Protein AF-A0A832M386-F1 (afdb_monomer_lite)

Foldseek 3Di:
DDPCVVVVVVVVVVVVVVVCCVVVVCPVVDDDDPVRVVVQLLVLLHAPVPQDPPDDDDPVSVCVSNHRDPPHDPVSSVVRVVVDDD

pLDDT: mean 88.78, std 9.74, range [48.44, 97.56]

Structure (mmCIF, N/CA/C/O backbone):
data_AF-A0A832M386-F1
#
_entry.id   AF-A0A832M386-F1
#
loop_
_atom_site.group_PDB
_atom_site.id
_atom_site.type_symbol
_atom_site.label_atom_id
_atom_site.label_alt_id
_atom_site.label_comp_id
_atom_site.label_asym_id
_atom_site.label_entity_id
_atom_site.label_seq_id
_atom_site.pdbx_PDB_ins_code
_atom_site.Cartn_x
_atom_site.Cartn_y
_atom_site.Cartn_z
_atom_site.occupancy
_atom_site.B_iso_or_equiv
_atom_site.auth_seq_id
_atom_site.auth_comp_id
_atom_site.auth_asym_id
_atom_site.auth_atom_id
_atom_site.pdbx_PDB_model_num
ATOM 1 N N . MET A 1 1 ? 40.320 -15.789 -31.446 1.00 48.44 1 MET A N 1
ATOM 2 C CA . MET A 1 1 ? 39.320 -15.959 -30.368 1.00 48.44 1 MET A CA 1
ATOM 3 C C . MET A 1 1 ? 39.104 -14.599 -29.697 1.00 48.44 1 MET A C 1
ATOM 5 O O . MET A 1 1 ? 39.624 -14.383 -28.618 1.00 48.44 1 MET A O 1
ATOM 9 N N . CYS A 1 2 ? 38.493 -13.618 -30.385 1.00 54.34 2 CYS A N 1
ATOM 10 C CA . CYS A 1 2 ? 38.372 -12.243 -29.854 1.00 54.34 2 CYS A CA 1
ATOM 11 C C . CYS A 1 2 ? 37.379 -11.356 -30.650 1.00 54.34 2 CYS A C 1
ATOM 13 O O . CYS A 1 2 ? 37.753 -10.279 -31.100 1.00 54.34 2 CYS A O 1
ATOM 15 N N . LEU A 1 3 ? 36.141 -11.805 -30.919 1.00 55.34 3 LEU A N 1
ATOM 16 C CA . LEU A 1 3 ? 35.165 -10.953 -31.634 1.00 55.34 3 LEU A CA 1
ATOM 17 C C . LEU A 1 3 ? 33.683 -11.275 -31.350 1.00 55.34 3 LEU A C 1
ATOM 19 O O . LEU A 1 3 ? 32.872 -11.308 -32.265 1.00 55.34 3 LEU A O 1
ATOM 23 N N . THR A 1 4 ? 33.303 -11.545 -30.097 1.00 60.16 4 THR A N 1
ATOM 24 C CA . THR A 1 4 ? 31.881 -11.786 -29.744 1.00 60.16 4 THR A CA 1
ATOM 25 C C . THR A 1 4 ? 31.380 -10.971 -28.547 1.00 60.16 4 THR A C 1
ATOM 27 O O . THR A 1 4 ? 30.189 -10.686 -28.449 1.00 60.16 4 THR A O 1
ATOM 30 N N . HIS A 1 5 ? 32.276 -10.488 -27.680 1.00 65.44 5 HIS A N 1
ATOM 31 C CA . HIS A 1 5 ? 31.933 -9.747 -26.460 1.00 65.44 5 HIS A CA 1
ATOM 32 C C . HIS A 1 5 ? 31.053 -8.487 -26.659 1.00 65.44 5 HIS A C 1
ATOM 34 O O . HIS A 1 5 ? 30.109 -8.311 -25.885 1.00 65.44 5 HIS A O 1
ATOM 40 N N . PRO A 1 6 ? 31.281 -7.607 -27.660 1.00 78.00 6 PRO A N 1
ATOM 41 C CA . PRO A 1 6 ? 30.439 -6.420 -27.825 1.00 78.00 6 PRO A CA 1
ATOM 42 C C . PRO A 1 6 ? 29.056 -6.762 -28.396 1.00 78.00 6 PRO A C 1
ATOM 44 O O . PRO A 1 6 ? 28.074 -6.126 -28.029 1.00 78.00 6 PRO A O 1
ATOM 47 N N . MET A 1 7 ? 28.948 -7.795 -29.240 1.00 85.38 7 MET A N 1
ATOM 48 C CA . MET A 1 7 ? 27.669 -8.199 -29.835 1.00 85.38 7 MET A CA 1
ATOM 49 C C . MET A 1 7 ? 26.707 -8.780 -28.800 1.00 85.38 7 MET A C 1
ATOM 51 O O . MET A 1 7 ? 25.522 -8.456 -28.820 1.00 85.38 7 MET A O 1
ATOM 55 N N . HIS A 1 8 ? 27.209 -9.591 -27.865 1.00 89.62 8 HIS A N 1
ATOM 56 C CA . HIS A 1 8 ? 26.390 -10.113 -26.768 1.00 89.62 8 HIS A CA 1
ATOM 57 C C . HIS A 1 8 ? 25.870 -8.998 -25.861 1.00 89.62 8 HIS A C 1
ATOM 59 O O . HIS A 1 8 ? 24.715 -9.036 -25.447 1.00 89.62 8 HIS A O 1
ATOM 65 N N . LEU A 1 9 ? 26.699 -7.985 -25.598 1.00 91.75 9 LEU A N 1
ATOM 66 C CA . LEU A 1 9 ? 26.312 -6.839 -24.783 1.00 91.75 9 LEU A CA 1
ATOM 67 C C . LEU A 1 9 ? 25.258 -5.977 -25.488 1.00 91.75 9 LEU A C 1
ATOM 69 O O . LEU A 1 9 ? 24.265 -5.613 -24.869 1.00 91.75 9 LEU A O 1
ATOM 73 N N . VAL A 1 10 ? 25.418 -5.712 -26.787 1.00 94.50 10 VAL A N 1
ATOM 74 C CA . VAL A 1 10 ? 24.411 -4.991 -27.587 1.00 94.50 10 VAL A CA 1
ATOM 75 C C . VAL A 1 10 ? 23.090 -5.754 -27.621 1.00 94.50 10 VAL A C 1
ATOM 77 O O . VAL A 1 10 ? 22.038 -5.163 -27.391 1.00 94.50 10 VAL A O 1
ATOM 80 N N . LEU A 1 11 ? 23.132 -7.068 -27.847 1.00 94.62 11 LEU A N 1
ATOM 81 C CA . LEU A 1 11 ? 21.934 -7.902 -27.841 1.00 94.62 11 LEU A CA 1
ATOM 82 C C . LEU A 1 11 ? 21.241 -7.881 -26.471 1.00 94.62 11 LEU A C 1
ATOM 84 O O . LEU A 1 11 ? 20.022 -7.752 -26.404 1.00 94.62 11 LEU A O 1
ATOM 88 N N . LEU A 1 12 ? 22.010 -7.961 -25.382 1.00 95.75 12 LEU A N 1
ATOM 89 C CA . LEU A 1 12 ? 21.485 -7.858 -24.021 1.00 95.75 12 LEU A CA 1
ATOM 90 C C . LEU A 1 12 ? 20.828 -6.496 -23.779 1.00 95.75 12 LEU A C 1
ATOM 92 O O . LEU A 1 12 ? 19.717 -6.450 -23.261 1.00 95.75 12 LEU A O 1
ATOM 96 N N . LEU A 1 13 ? 21.465 -5.398 -24.193 1.00 97.25 13 LEU A N 1
ATOM 97 C CA . LEU A 1 13 ? 20.896 -4.055 -24.062 1.00 97.25 13 LEU A CA 1
ATOM 98 C C . LEU A 1 13 ? 19.602 -3.897 -24.863 1.00 97.25 13 LEU A C 1
ATOM 100 O O . LEU A 1 13 ? 18.653 -3.304 -24.357 1.00 97.25 13 LEU A O 1
ATOM 104 N N . ILE A 1 14 ? 19.533 -4.462 -26.072 1.00 97.50 14 ILE A N 1
ATOM 105 C CA . ILE A 1 14 ? 18.303 -4.483 -26.874 1.00 97.50 14 ILE A CA 1
ATOM 106 C C . ILE A 1 14 ? 17.194 -5.222 -26.118 1.00 97.50 14 ILE A C 1
ATOM 108 O O . ILE A 1 14 ? 16.092 -4.695 -25.986 1.00 97.50 14 ILE A O 1
ATOM 112 N N . TRP A 1 15 ? 17.476 -6.404 -25.566 1.00 97.56 15 TRP A N 1
ATOM 113 C CA . TRP A 1 15 ? 16.483 -7.159 -24.799 1.00 97.56 15 TRP A CA 1
ATOM 114 C C . TRP A 1 15 ? 16.045 -6.448 -23.521 1.00 97.56 15 TRP A C 1
ATOM 116 O O . TRP A 1 15 ? 14.852 -6.430 -23.222 1.00 97.56 15 TRP A O 1
ATOM 126 N N . VAL A 1 16 ? 16.972 -5.818 -22.796 1.00 97.00 16 VAL A N 1
ATOM 127 C CA . VAL A 1 16 ? 16.650 -4.996 -21.620 1.00 97.00 16 VAL A CA 1
ATOM 128 C C . VAL A 1 16 ? 15.771 -3.816 -22.019 1.00 97.00 16 VAL A C 1
ATOM 130 O O . VAL A 1 16 ? 14.780 -3.557 -21.344 1.00 97.00 16 VAL A O 1
ATOM 133 N N . ALA A 1 17 ? 16.078 -3.134 -23.123 1.00 96.94 17 ALA A N 1
ATOM 134 C CA . ALA A 1 17 ? 15.283 -2.012 -23.610 1.00 96.94 17 ALA A CA 1
ATOM 135 C C . ALA A 1 17 ? 13.868 -2.446 -24.020 1.00 96.94 17 ALA A C 1
ATOM 137 O O . ALA A 1 17 ? 12.904 -1.780 -23.653 1.00 96.94 17 ALA A O 1
ATOM 138 N N . ILE A 1 18 ? 13.722 -3.579 -24.716 1.00 96.44 18 ILE A N 1
ATOM 139 C CA . ILE A 1 18 ? 12.412 -4.144 -25.076 1.00 96.44 18 ILE A CA 1
ATOM 140 C C . ILE A 1 18 ? 11.630 -4.534 -23.818 1.00 96.44 18 ILE A C 1
ATOM 142 O O . ILE A 1 18 ? 10.469 -4.159 -23.677 1.00 96.44 18 ILE A O 1
ATOM 146 N N . ALA A 1 19 ? 12.255 -5.253 -22.882 1.00 92.56 19 ALA A N 1
ATOM 147 C CA . ALA A 1 19 ? 11.613 -5.664 -21.637 1.00 92.56 19 ALA A CA 1
ATOM 148 C C . ALA A 1 19 ? 11.213 -4.458 -20.778 1.00 92.56 19 ALA A C 1
ATOM 150 O O . ALA A 1 19 ? 10.120 -4.446 -20.222 1.00 92.56 19 ALA A O 1
ATOM 151 N N . ALA A 1 20 ? 12.062 -3.431 -20.705 1.00 93.56 20 ALA A N 1
ATOM 152 C CA . ALA A 1 20 ? 11.760 -2.176 -20.035 1.00 93.56 20 ALA A CA 1
ATOM 153 C C . ALA A 1 20 ? 10.593 -1.463 -20.721 1.00 93.56 20 ALA A C 1
ATOM 155 O O . ALA A 1 20 ? 9.643 -1.096 -20.042 1.00 93.56 20 ALA A O 1
ATOM 156 N N . ALA A 1 21 ? 10.611 -1.327 -22.049 1.00 93.44 21 ALA A N 1
ATOM 157 C CA . ALA A 1 21 ? 9.514 -0.723 -22.795 1.00 93.44 21 ALA A CA 1
ATOM 158 C C . ALA A 1 21 ? 8.195 -1.452 -22.513 1.00 93.44 21 ALA A C 1
ATOM 160 O O . ALA A 1 21 ? 7.256 -0.815 -22.062 1.00 93.44 21 ALA A O 1
ATOM 161 N N . LEU A 1 22 ? 8.152 -2.780 -22.646 1.00 89.88 22 LEU A N 1
ATOM 162 C CA . LEU A 1 22 ? 6.964 -3.586 -22.335 1.00 89.88 22 LEU A CA 1
ATOM 163 C C . LEU A 1 22 ? 6.542 -3.487 -20.862 1.00 89.88 22 LEU A C 1
ATOM 165 O O . LEU A 1 22 ? 5.352 -3.448 -20.554 1.00 89.88 22 LEU A O 1
ATOM 169 N N . ARG A 1 23 ? 7.506 -3.457 -19.932 1.00 87.50 23 ARG A N 1
ATOM 170 C CA . ARG A 1 23 ? 7.239 -3.346 -18.494 1.00 87.50 23 ARG A CA 1
ATOM 171 C C . ARG A 1 23 ? 6.645 -1.992 -18.153 1.00 87.50 23 ARG A C 1
ATOM 173 O O . ARG A 1 23 ? 5.741 -1.988 -17.325 1.00 87.50 23 ARG A O 1
ATOM 180 N N . PHE A 1 24 ? 7.184 -0.916 -18.734 1.00 88.75 24 PHE A N 1
ATOM 181 C CA . PHE A 1 24 ? 6.868 0.483 -18.444 1.00 88.75 24 PHE A CA 1
ATOM 182 C C . PHE A 1 24 ? 5.700 1.036 -19.269 1.00 88.75 24 PHE A C 1
ATOM 184 O O . PHE A 1 24 ? 5.041 1.977 -18.826 1.00 88.75 24 PHE A O 1
ATOM 191 N N . THR A 1 25 ? 5.373 0.433 -20.415 1.00 88.75 25 THR A N 1
ATOM 192 C CA . THR A 1 25 ? 4.110 0.704 -21.107 1.00 88.75 25 THR A CA 1
ATOM 193 C C . THR A 1 25 ? 2.950 0.263 -20.225 1.00 88.75 25 THR A C 1
ATOM 195 O O . THR A 1 25 ? 2.906 -0.876 -19.764 1.00 88.75 25 THR A O 1
ATOM 198 N N . ASN A 1 26 ? 2.003 1.170 -20.001 1.00 76.94 26 ASN A N 1
ATOM 199 C CA . ASN A 1 26 ? 0.798 0.927 -19.214 1.00 76.94 26 ASN A CA 1
ATOM 200 C C . ASN A 1 26 ? 0.994 0.672 -17.711 1.00 76.94 26 ASN A C 1
ATOM 202 O O . ASN A 1 26 ? 0.211 -0.038 -17.086 1.00 76.94 26 ASN A O 1
ATOM 206 N N . LEU A 1 27 ? 2.023 1.274 -17.100 1.00 72.25 27 L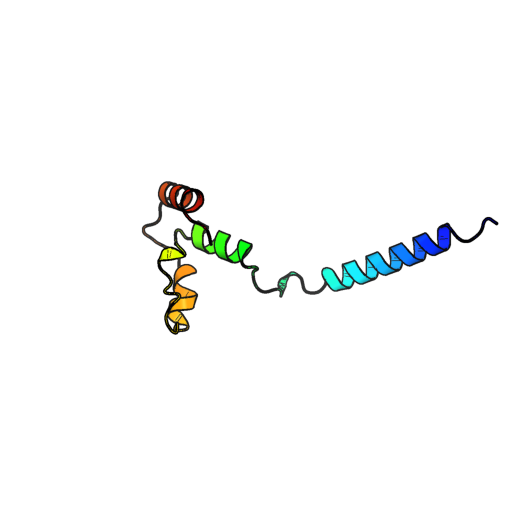EU A N 1
ATOM 207 C CA . LEU A 1 27 ? 2.201 1.223 -15.642 1.00 72.25 27 LEU A CA 1
ATOM 208 C C . LEU A 1 27 ? 1.011 1.789 -14.868 1.00 72.25 27 LEU A C 1
ATOM 210 O O . LEU A 1 27 ? 0.648 1.221 -13.846 1.00 72.25 27 LEU A O 1
ATOM 214 N N . ALA A 1 28 ? 0.432 2.885 -15.362 1.00 72.69 28 ALA A N 1
ATOM 215 C CA . ALA A 1 28 ? -0.670 3.585 -14.707 1.00 72.69 28 ALA A CA 1
ATOM 216 C C . ALA A 1 28 ? -1.989 2.793 -14.724 1.00 72.69 28 ALA A C 1
ATOM 218 O O . ALA A 1 28 ? -2.826 2.995 -13.855 1.00 72.69 28 ALA A O 1
ATOM 219 N N . ASP A 1 29 ? -2.147 1.869 -15.674 1.00 80.12 29 ASP A N 1
ATOM 220 C CA . ASP A 1 29 ? -3.365 1.070 -15.842 1.00 80.12 29 ASP A CA 1
ATOM 221 C C . ASP A 1 29 ? -3.338 -0.229 -15.027 1.00 80.12 29 ASP A C 1
ATOM 223 O O . ASP A 1 29 ? -4.266 -1.041 -15.098 1.00 80.12 29 ASP A O 1
ATOM 227 N N . LYS A 1 30 ? -2.264 -0.477 -14.270 1.00 80.12 30 LYS A N 1
ATOM 228 C CA . LYS A 1 30 ? -2.222 -1.644 -13.394 1.00 80.12 30 LYS A CA 1
ATOM 229 C C . LYS A 1 30 ? -3.178 -1.420 -12.223 1.00 80.12 30 LYS A C 1
ATOM 231 O O . LYS A 1 30 ? -3.110 -0.370 -11.586 1.00 80.12 30 LYS A O 1
ATOM 236 N N . PRO A 1 31 ? -4.053 -2.393 -11.917 1.00 82.25 31 PRO A N 1
ATOM 237 C CA . PRO A 1 31 ? -4.836 -2.331 -10.693 1.00 82.25 31 PRO A CA 1
ATOM 238 C C . PRO A 1 31 ? -3.887 -2.311 -9.492 1.00 82.25 31 PRO A C 1
ATOM 240 O O . PRO A 1 31 ? -2.792 -2.880 -9.567 1.00 82.25 31 PRO A O 1
ATOM 243 N N . LEU A 1 32 ? -4.326 -1.687 -8.397 1.00 84.62 32 LEU A N 1
ATOM 244 C CA . LEU A 1 32 ? -3.547 -1.646 -7.163 1.00 84.62 32 LEU A CA 1
ATOM 245 C C . LEU A 1 32 ? -3.144 -3.054 -6.731 1.00 84.62 32 LEU A C 1
ATOM 247 O O . LEU A 1 32 ? -3.965 -3.978 -6.724 1.00 84.62 32 LEU A O 1
ATOM 251 N N . TRP A 1 33 ? -1.883 -3.203 -6.344 1.00 87.31 33 TRP A N 1
ATOM 252 C CA . TRP A 1 33 ? -1.430 -4.415 -5.671 1.00 87.31 33 TRP A CA 1
ATOM 253 C C . TRP A 1 33 ? -1.938 -4.467 -4.225 1.00 87.31 33 TRP A C 1
ATOM 255 O O . TRP A 1 33 ? -2.371 -3.465 -3.658 1.00 87.31 33 TRP A O 1
ATOM 265 N N . ALA A 1 34 ? -1.940 -5.661 -3.626 1.00 88.12 34 ALA A N 1
ATOM 266 C CA . ALA A 1 34 ? -2.506 -5.883 -2.292 1.00 88.12 34 ALA A CA 1
ATOM 267 C C . ALA A 1 34 ? -1.794 -5.070 -1.188 1.00 88.12 34 ALA A C 1
ATOM 269 O O . ALA A 1 34 ? -2.419 -4.636 -0.221 1.00 88.12 34 ALA A O 1
ATOM 270 N N . ASP A 1 35 ? -0.500 -4.805 -1.345 1.00 90.44 35 ASP A N 1
ATOM 271 C CA . ASP A 1 35 ? 0.293 -3.948 -0.461 1.00 90.44 35 ASP A CA 1
ATOM 272 C C . ASP A 1 35 ? -0.065 -2.457 -0.611 1.00 90.44 35 ASP A C 1
ATOM 274 O O . ASP A 1 35 ? -0.215 -1.743 0.383 1.00 90.44 35 ASP A O 1
ATOM 278 N N . GLU A 1 36 ? -0.300 -1.983 -1.833 1.00 91.38 36 GLU A N 1
ATOM 279 C CA . GLU A 1 36 ? -0.801 -0.623 -2.082 1.00 91.38 36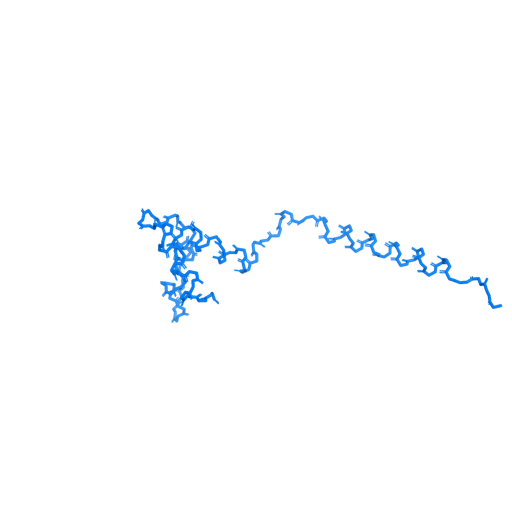 GLU A CA 1
ATOM 280 C C . GLU A 1 36 ? -2.236 -0.454 -1.557 1.00 91.38 36 GLU A C 1
ATOM 282 O O . GLU A 1 36 ? -2.564 0.544 -0.909 1.00 91.38 36 GLU A O 1
ATOM 287 N N . PHE A 1 37 ? -3.084 -1.460 -1.778 1.00 90.75 37 PHE A N 1
ATOM 288 C CA . PHE A 1 37 ? -4.458 -1.500 -1.286 1.00 90.75 37 PHE A CA 1
ATOM 289 C C . PHE A 1 37 ? -4.514 -1.486 0.245 1.00 90.75 37 PHE A C 1
ATOM 291 O O . PHE A 1 37 ? -5.250 -0.692 0.830 1.00 90.75 37 PHE A O 1
ATOM 298 N N . SER A 1 38 ? -3.702 -2.311 0.910 1.00 91.56 38 SER A N 1
ATOM 299 C CA . SER A 1 38 ? -3.620 -2.328 2.374 1.00 91.56 38 SER A CA 1
ATOM 300 C C . SER A 1 38 ? -3.110 -1.011 2.942 1.00 91.56 38 SER A C 1
ATOM 302 O O . SER A 1 38 ? -3.702 -0.484 3.886 1.00 91.56 38 SER A O 1
ATOM 304 N N . THR A 1 39 ? -2.098 -0.415 2.309 1.00 93.38 39 THR A N 1
ATOM 305 C CA . THR A 1 39 ? -1.603 0.917 2.673 1.00 93.38 39 THR A CA 1
ATOM 306 C C . THR A 1 39 ? -2.713 1.966 2.605 1.00 93.38 39 THR A C 1
ATOM 308 O O . THR A 1 39 ? -2.851 2.765 3.536 1.00 93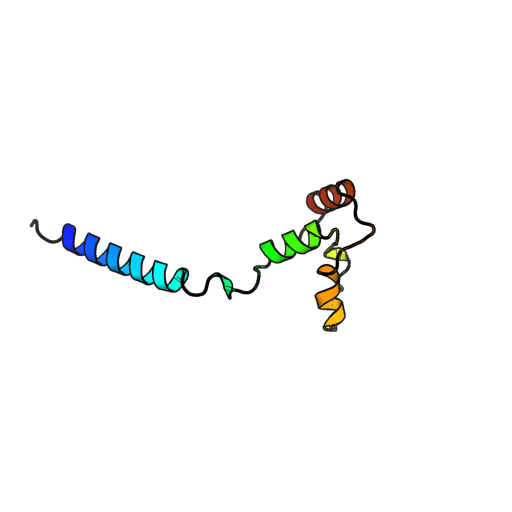.38 39 THR A O 1
ATOM 311 N N . LEU A 1 40 ? -3.538 1.959 1.552 1.00 94.19 40 LEU A N 1
ATOM 312 C CA . LEU A 1 40 ? -4.684 2.866 1.447 1.00 94.19 40 LEU A CA 1
ATOM 313 C C . LEU A 1 40 ? -5.716 2.630 2.551 1.00 94.19 40 LEU A C 1
ATOM 315 O O . LEU A 1 40 ? -6.112 3.588 3.211 1.00 94.19 40 LEU A O 1
ATOM 319 N N . VAL A 1 41 ? -6.129 1.382 2.784 1.00 94.69 41 VAL A N 1
ATOM 320 C CA . VAL A 1 41 ? -7.140 1.046 3.804 1.00 94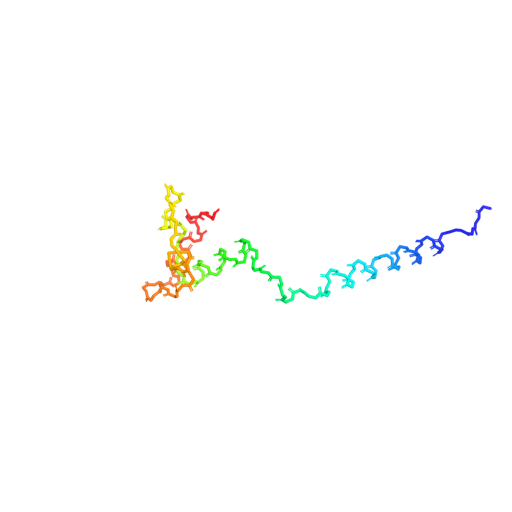.69 41 VAL A CA 1
ATOM 321 C C . VAL A 1 41 ? -6.695 1.504 5.196 1.00 94.69 41 VAL A C 1
ATOM 323 O O . VAL A 1 41 ? -7.465 2.166 5.898 1.00 94.69 41 VAL A O 1
ATOM 326 N N . PHE A 1 42 ? -5.442 1.243 5.580 1.00 95.12 42 PHE A N 1
ATOM 327 C CA . PHE A 1 42 ? -4.914 1.719 6.861 1.00 95.12 42 PHE A CA 1
ATOM 328 C C . PHE A 1 42 ? -4.768 3.245 6.903 1.00 95.12 42 PHE A C 1
ATOM 330 O O . PHE A 1 42 ? -5.105 3.855 7.917 1.00 95.12 42 PHE A O 1
ATOM 337 N N . SER A 1 43 ? -4.338 3.886 5.809 1.00 94.56 43 SER A N 1
ATOM 338 C CA . SER A 1 43 ? -4.222 5.354 5.728 1.00 94.56 43 SER A CA 1
ATOM 339 C C . SER A 1 43 ? -5.573 6.062 5.846 1.00 94.56 43 SER A C 1
ATOM 341 O O . SER A 1 43 ? -5.656 7.157 6.398 1.00 94.56 43 SER A O 1
ATOM 343 N N . LEU A 1 44 ? -6.643 5.421 5.374 1.00 96.00 44 LEU A N 1
ATOM 344 C CA . LEU A 1 44 ? -8.026 5.866 5.552 1.00 96.00 44 LEU A CA 1
ATOM 345 C C . LEU A 1 44 ? -8.573 5.590 6.962 1.00 96.00 44 LEU A C 1
ATOM 347 O O . LEU A 1 44 ? -9.695 5.995 7.269 1.00 96.00 44 LEU A O 1
ATOM 351 N N . GLY A 1 45 ? -7.794 4.929 7.823 1.00 95.06 45 GLY A N 1
ATOM 352 C CA . GLY A 1 45 ? -8.157 4.633 9.206 1.00 95.06 45 GLY A CA 1
ATOM 353 C C . GLY A 1 45 ? -9.065 3.421 9.392 1.00 95.06 45 GLY A C 1
ATOM 354 O O . GLY A 1 45 ? -9.688 3.275 10.451 1.00 95.06 45 GLY A O 1
ATOM 355 N N . ASN A 1 46 ? -9.149 2.566 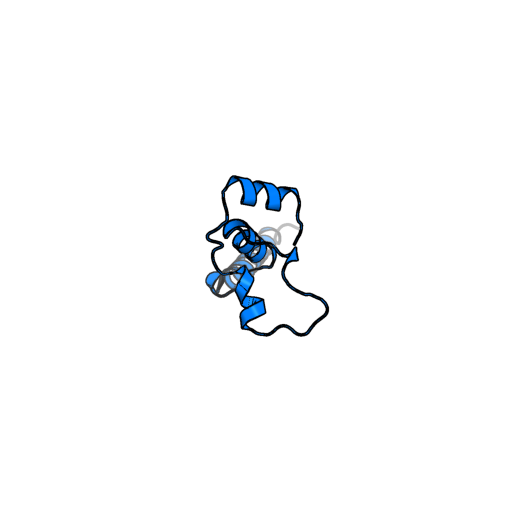8.376 1.00 95.56 46 ASN A N 1
ATOM 356 C CA . ASN A 1 46 ? -9.914 1.326 8.404 1.00 95.56 46 ASN A CA 1
ATOM 357 C C . ASN A 1 46 ? -9.050 0.136 8.846 1.00 95.56 46 ASN A C 1
ATOM 359 O O . ASN A 1 46 ? -7.853 0.263 9.100 1.00 95.56 46 ASN A O 1
ATOM 363 N N . SER A 1 47 ? -9.697 -1.020 8.979 1.00 92.88 47 SER A N 1
ATOM 364 C CA . SER A 1 47 ? -9.099 -2.294 9.374 1.00 92.88 47 SER A CA 1
ATOM 365 C C . SER A 1 47 ? -9.623 -3.410 8.481 1.00 92.88 47 SER A C 1
ATOM 367 O O . SER A 1 47 ? -10.767 -3.365 8.029 1.00 92.88 47 SER A O 1
ATOM 369 N N . PHE A 1 48 ? -8.793 -4.425 8.254 1.00 90.62 48 PHE A N 1
ATOM 370 C CA . PHE A 1 48 ? -9.191 -5.633 7.532 1.00 90.62 48 PHE A CA 1
ATOM 371 C C . PHE A 1 48 ? -9.950 -6.629 8.410 1.00 90.62 48 PHE A C 1
ATOM 373 O O . PHE A 1 48 ? -10.688 -7.459 7.890 1.00 90.62 48 PHE A O 1
ATOM 380 N N . LEU A 1 49 ? -9.860 -6.507 9.738 1.00 90.25 49 LEU A N 1
ATOM 381 C CA . LEU A 1 49 ? -10.552 -7.399 10.674 1.00 90.25 49 LEU A CA 1
ATOM 382 C C . LEU A 1 49 ? -12.079 -7.260 10.616 1.00 90.25 49 LEU A C 1
ATOM 384 O O . LEU A 1 49 ? -12.796 -8.119 11.123 1.00 90.25 49 LEU A O 1
ATOM 388 N N . THR A 1 50 ? -12.587 -6.175 10.028 1.00 84.81 50 THR A N 1
ATOM 389 C CA . THR A 1 50 ? -14.026 -5.940 9.889 1.00 84.81 50 THR A CA 1
ATOM 390 C C . THR A 1 50 ? -14.620 -6.537 8.618 1.00 84.81 50 THR A C 1
ATOM 392 O O . THR A 1 50 ? -15.845 -6.544 8.512 1.00 84.81 50 THR A O 1
ATOM 395 N N . VAL A 1 51 ? -13.812 -7.005 7.651 1.00 87.44 51 VAL A N 1
ATOM 396 C CA . VAL A 1 51 ? -14.361 -7.630 6.435 1.00 87.44 51 VAL A CA 1
ATOM 397 C C . VAL A 1 51 ? -14.610 -9.124 6.686 1.00 87.44 51 VAL A C 1
ATOM 399 O O . VAL A 1 51 ? -13.692 -9.844 7.082 1.00 87.44 51 VAL A O 1
ATOM 402 N N . PRO A 1 52 ? -15.846 -9.613 6.490 1.00 86.12 52 PRO A N 1
ATOM 403 C CA . PRO A 1 52 ? -16.180 -10.997 6.785 1.00 86.12 52 PRO A CA 1
ATOM 404 C C . PRO A 1 52 ? -15.677 -11.918 5.663 1.00 86.12 52 PRO A C 1
ATOM 406 O O . PRO A 1 52 ? -16.092 -11.799 4.514 1.00 86.12 52 PRO A O 1
ATOM 409 N N . LEU A 1 53 ? -14.768 -12.835 6.005 1.00 86.06 53 LEU A N 1
ATOM 410 C CA . LEU A 1 53 ? -14.103 -13.733 5.047 1.00 86.06 53 LEU A CA 1
ATOM 411 C C . LEU A 1 53 ? -14.890 -15.026 4.776 1.00 86.06 53 LEU A C 1
ATOM 413 O O . LEU A 1 53 ? -14.735 -15.632 3.719 1.00 86.06 53 LEU A O 1
ATOM 417 N N . ASP A 1 54 ? -15.757 -15.431 5.705 1.00 90.06 54 ASP A N 1
ATOM 418 C CA . ASP A 1 54 ? -16.456 -16.724 5.673 1.00 90.06 54 ASP A CA 1
ATOM 419 C C . ASP A 1 54 ? -17.853 -16.658 5.028 1.00 90.06 54 ASP A C 1
ATOM 421 O O . ASP A 1 54 ? -18.678 -17.559 5.197 1.00 90.06 54 ASP A O 1
ATOM 425 N N . GLN A 1 55 ? -18.150 -15.585 4.291 1.00 89.56 55 GLN A N 1
ATOM 426 C CA . GLN A 1 55 ? -19.439 -15.389 3.629 1.00 89.56 55 GLN A CA 1
ATOM 427 C C . GLN A 1 55 ? -19.290 -14.674 2.283 1.00 89.56 55 GLN A C 1
ATOM 429 O O . GLN A 1 55 ? -18.287 -14.021 2.006 1.00 89.56 55 GLN A O 1
ATOM 434 N N . GLY A 1 56 ? -20.310 -14.792 1.431 1.00 90.75 56 GLY A N 1
ATOM 435 C CA . GLY A 1 56 ? -20.364 -14.028 0.188 1.00 90.75 56 GLY A CA 1
ATOM 436 C C . GLY A 1 56 ? -20.471 -12.531 0.478 1.00 90.75 56 GLY A C 1
ATOM 437 O O . GLY A 1 56 ? -21.367 -12.117 1.209 1.00 90.75 56 GLY A O 1
ATOM 438 N N . LEU A 1 57 ? -19.574 -11.742 -0.114 1.00 89.94 57 LEU A N 1
ATOM 439 C CA . LEU A 1 57 ? -19.539 -10.287 0.017 1.00 89.94 57 LEU A CA 1
ATOM 440 C C . LEU A 1 57 ? -20.287 -9.619 -1.138 1.00 89.94 57 LEU A C 1
ATOM 442 O O . LEU A 1 57 ? -20.072 -9.933 -2.312 1.00 89.94 57 LEU A O 1
ATOM 446 N N . MET A 1 58 ? -21.131 -8.648 -0.813 1.00 91.56 58 MET A N 1
ATOM 447 C CA . MET A 1 58 ? -21.708 -7.725 -1.782 1.00 91.56 58 MET A CA 1
ATOM 448 C C . MET A 1 58 ? -20.680 -6.663 -2.183 1.00 91.56 58 MET A C 1
ATOM 450 O O . MET A 1 58 ? -19.776 -6.314 -1.426 1.00 91.56 58 MET A O 1
ATOM 454 N N . LEU A 1 59 ? -20.848 -6.073 -3.371 1.00 90.19 59 LEU A N 1
ATOM 455 C CA . LEU A 1 59 ? -19.914 -5.062 -3.883 1.00 90.19 59 LEU A CA 1
ATOM 456 C C . LEU A 1 59 ? -19.715 -3.881 -2.917 1.00 90.19 59 LEU A C 1
ATOM 458 O O . LEU A 1 59 ? -18.607 -3.380 -2.777 1.00 90.19 59 LEU A O 1
ATOM 462 N N . HIS A 1 60 ? -20.767 -3.440 -2.229 1.00 89.19 60 HIS A N 1
ATOM 463 C CA . HIS A 1 60 ? -20.652 -2.338 -1.273 1.00 89.19 60 HIS A CA 1
ATOM 464 C C . HIS A 1 60 ? -19.847 -2.717 -0.019 1.00 89.19 60 HIS A C 1
ATOM 466 O O . HIS A 1 60 ? -19.167 -1.858 0.530 1.00 89.19 60 HIS A O 1
ATOM 472 N N . GLU A 1 61 ? -19.874 -3.986 0.399 1.00 89.31 61 GLU A N 1
ATOM 473 C CA . GLU A 1 61 ? -19.063 -4.498 1.512 1.00 89.31 61 GLU A CA 1
ATOM 474 C C . GLU A 1 61 ? -17.585 -4.573 1.106 1.00 89.31 61 GLU A C 1
ATOM 476 O O . GLU A 1 61 ? -16.716 -4.165 1.870 1.00 89.31 61 GLU A O 1
ATOM 481 N N . LEU A 1 62 ? -17.296 -4.978 -0.139 1.00 88.00 62 LEU A N 1
ATOM 482 C CA . LEU A 1 62 ? -15.935 -4.961 -0.698 1.00 88.00 62 LEU A CA 1
ATOM 483 C C . LEU A 1 62 ? -15.343 -3.548 -0.782 1.00 88.00 62 LEU A C 1
ATOM 485 O O . LEU A 1 62 ? -14.138 -3.366 -0.621 1.00 88.00 62 LEU A O 1
ATOM 489 N N . LEU A 1 63 ? -16.179 -2.544 -1.050 1.00 90.69 63 LEU A N 1
ATOM 490 C CA . LEU A 1 63 ? -15.754 -1.149 -1.192 1.00 90.69 63 LEU A CA 1
ATOM 491 C C . LEU A 1 63 ? -15.770 -0.371 0.131 1.00 90.69 63 LEU A C 1
ATOM 493 O O . LEU A 1 63 ? -15.244 0.741 0.181 1.00 90.69 63 LEU A O 1
ATOM 497 N N . GLN A 1 64 ? -16.344 -0.926 1.201 1.00 90.94 64 GLN A N 1
ATOM 498 C CA . GLN A 1 64 ? -16.423 -0.265 2.505 1.00 90.94 64 GLN A CA 1
ATOM 499 C C . GLN A 1 64 ? -15.039 0.134 3.059 1.00 90.94 64 GLN A C 1
ATOM 501 O O . GLN A 1 64 ? -14.907 1.284 3.481 1.00 90.94 64 GLN A O 1
ATOM 506 N N . PRO A 1 65 ? -13.988 -0.716 3.029 1.00 91.44 65 PRO A N 1
ATOM 507 C CA . PRO A 1 65 ? -12.675 -0.354 3.580 1.00 91.44 65 PRO A CA 1
ATOM 508 C C . PRO A 1 65 ? -11.974 0.792 2.830 1.00 91.44 65 PRO A C 1
ATOM 510 O O . PRO A 1 65 ? -11.022 1.375 3.348 1.00 91.44 65 PRO A O 1
ATOM 513 N N . LEU A 1 66 ? -12.444 1.130 1.623 1.00 91.38 66 LEU A N 1
ATOM 514 C CA . LEU A 1 66 ? -11.952 2.253 0.820 1.00 91.38 66 LEU A CA 1
ATOM 515 C C . LEU A 1 66 ? -12.641 3.586 1.148 1.00 91.38 66 LEU A C 1
ATOM 517 O O . LEU A 1 66 ? -12.264 4.621 0.598 1.00 91.38 66 LEU A O 1
ATOM 521 N N . GLN A 1 67 ? -13.654 3.592 2.015 1.00 93.88 67 GLN A N 1
ATOM 522 C CA . GLN A 1 67 ? -14.303 4.824 2.456 1.00 93.88 67 GLN A CA 1
ATOM 523 C C . GLN A 1 67 ? -13.519 5.446 3.618 1.00 93.88 67 GLN A C 1
ATOM 525 O O . GLN A 1 67 ? -13.149 4.721 4.537 1.00 93.88 67 GLN A O 1
ATOM 530 N N . PRO A 1 68 ? -13.276 6.767 3.640 1.00 94.56 68 PRO A N 1
ATOM 531 C CA . PRO A 1 68 ? -12.616 7.416 4.770 1.00 94.56 68 PRO A CA 1
ATOM 532 C C . PRO A 1 68 ? -13.339 7.138 6.092 1.00 94.56 68 PRO A C 1
ATOM 534 O O . PRO A 1 68 ? -14.557 7.303 6.173 1.00 94.56 68 PRO A O 1
ATOM 537 N N . ASN A 1 69 ? -12.597 6.769 7.139 1.00 94.88 69 ASN A N 1
ATOM 538 C CA . ASN A 1 69 ? -13.158 6.606 8.475 1.00 94.88 69 ASN A CA 1
ATOM 539 C C . ASN A 1 69 ? -13.127 7.949 9.231 1.00 94.88 69 ASN A C 1
ATOM 541 O O . ASN A 1 69 ? -12.061 8.360 9.694 1.00 94.88 69 ASN A O 1
ATOM 545 N N . PRO A 1 70 ? -14.269 8.635 9.425 1.00 93.75 70 PRO A N 1
ATOM 546 C CA . PRO A 1 70 ? -14.298 9.944 10.080 1.00 93.75 70 PRO A CA 1
ATOM 547 C C . PRO A 1 70 ? -13.937 9.889 11.571 1.00 93.75 70 PRO A C 1
ATOM 549 O O . PRO A 1 70 ? -13.667 10.923 12.175 1.00 93.75 70 PRO A O 1
ATOM 552 N N . GLN A 1 71 ? -13.946 8.700 12.180 1.00 93.88 71 GLN A N 1
ATOM 553 C CA . GLN A 1 71 ? -13.574 8.498 13.581 1.00 93.88 71 GLN A CA 1
ATOM 554 C C . GLN A 1 71 ? -12.083 8.181 13.752 1.00 93.88 71 GLN A C 1
ATOM 556 O O . GLN A 1 71 ? -11.599 8.095 14.883 1.00 93.88 71 GLN A O 1
ATOM 561 N N . ALA A 1 72 ? -11.346 7.989 12.655 1.00 94.69 72 ALA A N 1
ATOM 562 C CA . ALA A 1 72 ? -9.935 7.669 12.720 1.00 94.69 72 ALA A CA 1
ATOM 563 C C . ALA A 1 72 ? -9.098 8.882 13.130 1.00 94.69 72 ALA A C 1
ATOM 565 O O . ALA A 1 72 ? -9.256 9.999 12.642 1.00 94.69 72 ALA A O 1
ATOM 566 N N . THR A 1 73 ? -8.146 8.625 14.018 1.00 96.00 73 THR A N 1
ATOM 567 C CA . THR A 1 73 ? -7.089 9.563 14.398 1.00 96.00 73 THR A CA 1
ATOM 568 C C . THR A 1 73 ? -5.733 9.026 13.941 1.00 96.00 73 THR A C 1
ATOM 570 O O . THR A 1 73 ? -5.575 7.805 13.822 1.00 96.00 73 THR A O 1
ATOM 573 N N . PRO A 1 74 ? -4.710 9.880 13.763 1.00 95.62 74 PRO A N 1
ATOM 574 C CA . PRO A 1 74 ? -3.360 9.414 13.444 1.00 95.62 74 PRO A CA 1
ATOM 575 C C . PRO A 1 74 ? -2.833 8.369 14.440 1.00 95.62 74 PRO A C 1
ATOM 577 O O . PRO A 1 74 ? -2.219 7.385 14.039 1.00 95.62 74 PRO A O 1
ATOM 580 N N . ALA A 1 75 ? -3.141 8.530 15.732 1.00 96.69 75 ALA A N 1
ATOM 581 C CA . ALA A 1 75 ? -2.778 7.559 16.761 1.00 96.69 75 ALA A CA 1
ATOM 582 C C . ALA A 1 75 ? -3.440 6.191 16.526 1.00 96.69 75 ALA A C 1
ATOM 584 O O . ALA A 1 75 ? -2.769 5.166 16.610 1.00 96.69 75 ALA A O 1
ATOM 585 N N . SER A 1 76 ? -4.730 6.170 16.170 1.00 94.88 76 SER A N 1
ATOM 586 C CA . SER A 1 76 ? -5.427 4.919 15.849 1.00 94.88 76 SER A CA 1
ATOM 587 C C . SER A 1 76 ? -4.881 4.248 14.585 1.00 94.88 76 SER A C 1
ATOM 589 O O . SER A 1 76 ? -4.771 3.029 14.559 1.00 94.88 76 SER A O 1
ATOM 591 N N . VAL A 1 77 ? -4.472 5.018 13.569 1.00 95.12 77 VAL A N 1
ATOM 592 C CA . VAL A 1 77 ? -3.844 4.478 12.349 1.00 95.12 77 VAL A CA 1
ATOM 593 C C . VAL A 1 77 ? -2.525 3.789 12.690 1.00 95.12 77 VAL A C 1
ATOM 595 O O . VAL A 1 77 ? -2.315 2.643 12.307 1.00 95.12 77 VAL A O 1
ATOM 598 N N . ILE A 1 78 ? -1.663 4.455 13.467 1.00 95.81 78 ILE A N 1
ATOM 599 C CA . ILE A 1 78 ? -0.384 3.886 13.920 1.00 95.81 78 ILE A CA 1
ATOM 600 C C . ILE A 1 78 ? -0.623 2.619 14.743 1.00 95.81 78 ILE A C 1
ATOM 602 O O . ILE A 1 78 ? 0.052 1.617 14.528 1.00 95.81 78 ILE A O 1
ATOM 606 N N . GLN 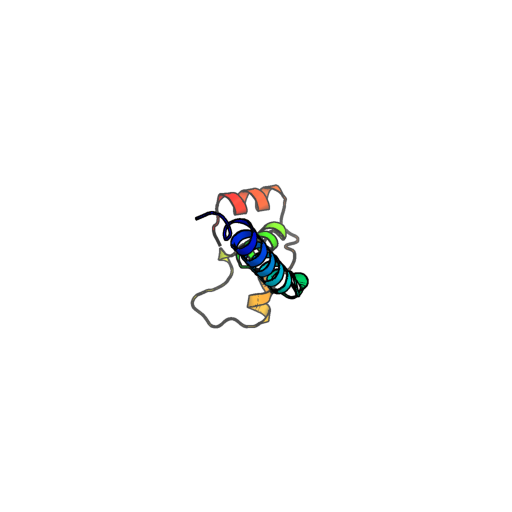A 1 79 ? -1.592 2.646 15.661 1.00 95.88 79 GLN A N 1
ATOM 607 C CA . GLN A 1 79 ? -1.936 1.474 16.458 1.00 95.88 79 GLN A CA 1
ATOM 608 C C . GLN A 1 79 ? -2.316 0.290 15.564 1.00 95.88 79 GLN A C 1
ATOM 610 O O . GLN A 1 79 ? -1.734 -0.777 15.729 1.00 95.88 79 GLN A O 1
ATOM 615 N N . ARG A 1 80 ? -3.221 0.490 14.594 1.00 94.25 80 ARG A N 1
ATOM 616 C CA . ARG A 1 80 ? -3.639 -0.560 13.651 1.00 94.25 80 ARG A CA 1
ATOM 617 C C . ARG A 1 80 ? -2.467 -1.101 12.837 1.00 94.25 80 ARG A C 1
ATOM 619 O O . ARG A 1 80 ? -2.302 -2.310 12.775 1.00 94.25 80 ARG A O 1
ATOM 626 N N . LEU A 1 81 ? -1.622 -0.226 12.287 1.00 93.94 81 LEU A N 1
ATOM 627 C CA . LEU A 1 81 ? -0.433 -0.622 11.517 1.00 93.94 81 LEU A CA 1
ATOM 628 C C . LEU A 1 81 ? 0.541 -1.494 12.319 1.00 93.94 81 LEU A C 1
ATOM 630 O O . LEU A 1 81 ? 1.223 -2.338 11.747 1.00 93.94 81 LEU A O 1
ATOM 634 N N . LEU A 1 82 ? 0.635 -1.275 13.632 1.00 95.12 82 LEU A N 1
ATOM 635 C CA . LEU A 1 82 ? 1.511 -2.052 14.508 1.00 95.12 82 LEU A CA 1
ATOM 636 C C . LEU A 1 82 ? 0.859 -3.342 15.021 1.00 95.12 82 LEU A C 1
ATOM 638 O O . LEU A 1 82 ? 1.580 -4.253 15.426 1.00 95.12 82 LEU A O 1
ATOM 642 N N . SER A 1 83 ? -0.475 -3.414 15.056 1.00 94.81 83 SER A N 1
ATOM 643 C CA . SER A 1 83 ? -1.210 -4.537 15.652 1.00 94.81 83 SER A CA 1
ATOM 644 C C . SER A 1 83 ? -1.859 -5.491 14.651 1.00 94.81 83 SER A C 1
ATOM 646 O O . SER A 1 83 ? -2.239 -6.591 15.042 1.00 94.81 83 SER A O 1
ATOM 648 N N . GLU A 1 84 ? -2.041 -5.078 13.399 1.00 91.94 84 GLU A N 1
ATOM 649 C CA . GLU A 1 84 ? -2.788 -5.824 12.383 1.00 91.94 84 GLU A CA 1
ATOM 650 C C . GLU A 1 84 ? -1.891 -6.215 11.196 1.00 91.94 84 GLU A C 1
ATOM 652 O O . GLU A 1 84 ? -0.927 -5.524 10.867 1.00 91.94 84 GLU A O 1
ATOM 657 N N . SER A 1 85 ? -2.242 -7.313 10.522 1.00 83.94 85 SER A N 1
ATOM 658 C CA . SER A 1 85 ? -1.711 -7.690 9.207 1.00 83.94 85 SER A CA 1
ATOM 659 C C . SER A 1 85 ? -2.851 -7.752 8.190 1.00 83.94 85 SER A C 1
ATOM 661 O O . SER A 1 85 ? -3.987 -8.044 8.569 1.00 83.94 85 SER A O 1
ATOM 663 N N . ASN A 1 86 ? -2.546 -7.472 6.918 1.00 76.88 86 ASN A N 1
ATOM 664 C CA . ASN A 1 86 ? -3.461 -7.723 5.799 1.00 76.88 86 ASN A CA 1
ATOM 665 C C . ASN A 1 86 ? -3.479 -9.210 5.434 1.00 76.88 86 ASN A C 1
ATOM 667 O O . ASN A 1 86 ? -2.380 -9.813 5.442 1.00 76.88 86 ASN A O 1
#

Sequence (86 aa):
MCLTHPMHLVLLLIWVAIAAALRFTNLADKPLWADEFSTLVFSLGNSFLTVPLDQGLMLHELLQPLQPNPQATPASVIQRLLSESN

Organism: NCBI:txid2282168

Radius of gyration: 22.4 Å; chains: 1; bounding box: 61×27×48 Å

Secondary structure (DSSP, 8-state):
--SSHHHHHHHHHHHHHHHHHHHHTTSTTSPPPHHHHHHHHHHTT--GGGS-SSSPPPHHHHHGGGS--TT--HHHHHHHHHH---